Protein AF-A0A1E5GVU0-F1 (afdb_monomer_lite)

Organism: NCBI:txid332950

Sequence (163 aa):
MITDIIGALANLTSLILWIPQAKTTWKNRNDPQALAGVSIGTQMLVGVNTVLWCIYGVMINNVWLPLGTIIILPLASLTIFLKKKSDKRKKIVVNEEKETWFTFADYRRLAPENKELCLKAIYTTDFGQQVSAGLLNWESYEEMNELDKMFWNKDLWLEKYCV

Foldseek 3Di:
DVVVVVLVVVLVVLVVVCVVVLVQLVVCLQPLVSLVPPDLVVLVVQLVVLVVQLVVCVVVVHPSRNVSSVVSNVSSVVSNVSNVVNVVVVVVVVVQQVLQWDFLVNLVPDDPVVNVVVVVVCCVDPNVVVQPPVNPPVVVSVVDDRPDIDGGGPVVCCVPPVD

Radius of gyration: 27.97 Å; chains: 1; bounding box: 64×35×68 Å

Structure (mmCIF, N/CA/C/O backbone):
data_AF-A0A1E5GVU0-F1
#
_entry.id   AF-A0A1E5GVU0-F1
#
loop_
_atom_site.group_PDB
_atom_site.id
_atom_site.type_symbol
_atom_site.label_atom_id
_atom_site.label_alt_id
_atom_site.label_comp_id
_atom_site.label_asym_id
_atom_site.label_entity_id
_atom_site.label_seq_id
_atom_site.pdbx_PDB_ins_code
_atom_site.Cartn_x
_atom_site.Cartn_y
_atom_site.Cartn_z
_atom_site.occupancy
_atom_site.B_iso_or_equiv
_atom_site.auth_seq_id
_atom_site.auth_comp_id
_atom_site.auth_asym_id
_atom_site.auth_atom_id
_atom_site.pdbx_PDB_model_num
ATOM 1 N N . MET A 1 1 ? 25.567 9.057 -26.003 1.00 74.50 1 MET A N 1
ATOM 2 C CA . MET A 1 1 ? 26.079 10.093 -25.072 1.00 74.50 1 MET A CA 1
ATOM 3 C C . MET A 1 1 ? 24.970 10.999 -24.540 1.00 74.50 1 MET A C 1
ATOM 5 O O . MET A 1 1 ? 24.666 10.893 -23.364 1.00 74.50 1 MET A O 1
ATOM 9 N N . ILE A 1 2 ? 24.313 11.848 -25.350 1.00 89.31 2 ILE A N 1
ATOM 10 C CA . ILE A 1 2 ? 23.202 12.704 -24.857 1.00 89.31 2 ILE A CA 1
ATOM 11 C C . ILE A 1 2 ? 22.001 11.866 -24.385 1.00 89.31 2 ILE A C 1
ATOM 13 O O . ILE A 1 2 ? 21.443 12.124 -23.324 1.00 89.31 2 ILE A O 1
ATOM 17 N N . THR A 1 3 ? 21.645 10.825 -25.137 1.00 82.44 3 THR A N 1
ATOM 18 C CA . THR A 1 3 ? 20.581 9.867 -24.793 1.00 82.44 3 THR A CA 1
ATOM 19 C C . THR A 1 3 ? 20.822 9.168 -23.457 1.00 82.44 3 THR A C 1
ATOM 21 O O . THR A 1 3 ? 19.886 8.992 -22.688 1.00 82.44 3 THR A O 1
ATOM 24 N N . ASP A 1 4 ? 22.074 8.821 -23.158 1.00 83.44 4 ASP A N 1
ATOM 25 C CA . ASP A 1 4 ? 22.458 8.143 -21.916 1.00 83.44 4 ASP A CA 1
ATOM 26 C C . ASP A 1 4 ? 22.390 9.089 -20.717 1.00 83.44 4 ASP A C 1
ATOM 28 O O . ASP A 1 4 ? 21.912 8.707 -19.655 1.00 83.44 4 ASP A O 1
ATOM 32 N N . ILE A 1 5 ? 22.796 10.350 -20.899 1.00 87.81 5 ILE A N 1
ATOM 33 C CA . ILE A 1 5 ? 22.690 11.388 -19.864 1.00 87.81 5 ILE A CA 1
ATOM 34 C C . ILE A 1 5 ? 21.219 11.681 -19.554 1.00 87.81 5 ILE A C 1
ATOM 36 O O . ILE A 1 5 ? 20.829 11.706 -18.387 1.00 87.81 5 ILE A O 1
ATOM 40 N N . ILE A 1 6 ? 20.384 11.859 -20.583 1.00 89.94 6 ILE A N 1
ATOM 41 C CA . ILE A 1 6 ? 18.942 12.083 -20.405 1.00 89.94 6 ILE A CA 1
ATOM 42 C C . ILE A 1 6 ? 18.288 10.854 -19.766 1.00 89.94 6 ILE A C 1
ATOM 44 O O . ILE A 1 6 ? 17.498 11.004 -18.837 1.00 89.94 6 ILE A O 1
ATOM 48 N N . GLY A 1 7 ? 18.647 9.647 -20.210 1.00 84.62 7 GLY A N 1
ATOM 49 C CA . GLY A 1 7 ? 18.170 8.392 -19.633 1.00 84.62 7 GLY A CA 1
ATOM 50 C C . GLY A 1 7 ? 18.530 8.264 -18.153 1.00 84.62 7 GLY A C 1
ATOM 51 O O . GLY A 1 7 ? 17.662 7.970 -17.332 1.00 84.62 7 GLY A O 1
ATOM 52 N N . ALA A 1 8 ? 19.777 8.550 -17.779 1.00 84.06 8 ALA A N 1
ATOM 53 C CA . ALA A 1 8 ? 20.221 8.530 -16.389 1.00 84.06 8 ALA A CA 1
ATOM 54 C C . ALA A 1 8 ? 19.481 9.567 -15.527 1.00 84.06 8 ALA A C 1
ATOM 56 O O . ALA A 1 8 ? 19.013 9.239 -14.435 1.00 84.06 8 ALA A O 1
ATOM 57 N N . LEU A 1 9 ? 19.315 10.797 -16.026 1.00 89.38 9 LEU A N 1
ATOM 58 C CA . LEU A 1 9 ? 18.596 11.857 -15.315 1.00 89.38 9 LEU A CA 1
ATOM 59 C C . LEU A 1 9 ? 17.108 11.535 -15.148 1.00 89.38 9 LEU A C 1
ATOM 61 O O . LEU A 1 9 ? 16.572 11.728 -14.060 1.00 89.38 9 LEU A O 1
ATOM 65 N N . ALA A 1 10 ? 16.456 11.000 -16.181 1.00 86.44 10 ALA A N 1
ATOM 66 C CA . ALA A 1 10 ? 15.057 10.577 -16.117 1.00 86.44 10 ALA A CA 1
ATOM 67 C C . ALA A 1 10 ? 14.843 9.445 -15.098 1.00 86.44 10 ALA A C 1
ATOM 69 O O . ALA A 1 10 ? 13.852 9.432 -14.365 1.00 86.44 10 ALA A O 1
ATOM 70 N N . ASN A 1 11 ? 15.792 8.512 -15.006 1.00 86.88 11 ASN A N 1
ATOM 71 C CA . ASN A 1 11 ? 15.769 7.471 -13.983 1.00 86.88 11 ASN A CA 1
ATOM 72 C C . ASN A 1 11 ? 15.952 8.056 -12.581 1.00 86.88 11 ASN A C 1
ATOM 74 O O . ASN A 1 11 ? 15.179 7.742 -11.679 1.00 86.88 11 ASN A O 1
ATOM 78 N N . LEU A 1 12 ? 16.928 8.946 -12.396 1.00 87.06 12 LEU A N 1
ATOM 79 C CA . LEU A 1 12 ? 17.191 9.577 -11.105 1.00 87.06 12 LEU A CA 1
ATOM 80 C C . LEU A 1 12 ? 15.985 10.379 -10.600 1.00 87.06 12 LEU A C 1
ATOM 82 O O . LEU A 1 12 ? 15.599 10.242 -9.439 1.00 87.06 12 LEU A O 1
ATOM 86 N N . THR A 1 13 ? 15.358 11.184 -11.461 1.00 86.88 13 THR A N 1
ATOM 87 C CA . THR A 1 13 ? 14.157 11.947 -11.092 1.00 86.88 13 THR A CA 1
ATOM 88 C C . THR A 1 13 ? 12.994 11.022 -10.762 1.00 86.88 13 THR A C 1
ATOM 90 O O . THR A 1 13 ? 12.321 11.241 -9.755 1.00 86.88 13 THR A O 1
ATOM 93 N N . SER A 1 14 ? 12.809 9.946 -11.531 1.00 82.50 14 SER A N 1
ATOM 94 C CA . SER A 1 14 ? 11.805 8.922 -11.233 1.00 82.50 14 SER A CA 1
ATOM 95 C C . SER A 1 14 ? 12.016 8.333 -9.838 1.00 82.50 14 SER A C 1
ATOM 97 O O . SER A 1 14 ? 11.071 8.270 -9.058 1.00 82.50 14 SER A O 1
ATOM 99 N N . LEU A 1 15 ? 13.249 7.983 -9.464 1.00 83.38 15 LEU A N 1
ATOM 100 C CA . LEU A 1 15 ? 13.547 7.465 -8.126 1.00 83.38 15 LEU A CA 1
ATOM 101 C C . LEU A 1 15 ? 13.224 8.470 -7.022 1.00 83.38 15 LEU A C 1
ATOM 103 O O . LEU A 1 15 ? 12.573 8.110 -6.040 1.00 83.38 15 LEU A O 1
ATOM 107 N N . ILE A 1 16 ? 13.631 9.727 -7.194 1.00 88.38 16 ILE A N 1
ATOM 108 C CA . ILE A 1 16 ? 13.396 10.787 -6.207 1.00 88.38 16 ILE A CA 1
ATOM 109 C C . ILE A 1 16 ? 11.895 11.002 -5.977 1.00 88.38 16 ILE A C 1
ATOM 111 O O . ILE A 1 16 ? 11.479 11.173 -4.831 1.00 88.38 16 ILE A O 1
ATOM 115 N N . LEU A 1 17 ? 11.073 10.922 -7.029 1.00 85.81 17 LEU A N 1
ATOM 116 C CA . LEU A 1 17 ? 9.616 11.062 -6.928 1.00 85.81 17 LEU A CA 1
ATOM 117 C C . LEU A 1 17 ? 8.968 9.987 -6.047 1.00 85.81 17 LEU A C 1
ATOM 119 O O . LEU A 1 17 ? 7.979 10.265 -5.368 1.00 85.81 17 LEU A O 1
ATOM 123 N N . TRP A 1 18 ? 9.531 8.779 -6.006 1.00 82.00 18 TRP A N 1
ATOM 124 C CA . TRP A 1 18 ? 8.977 7.677 -5.216 1.00 82.00 18 T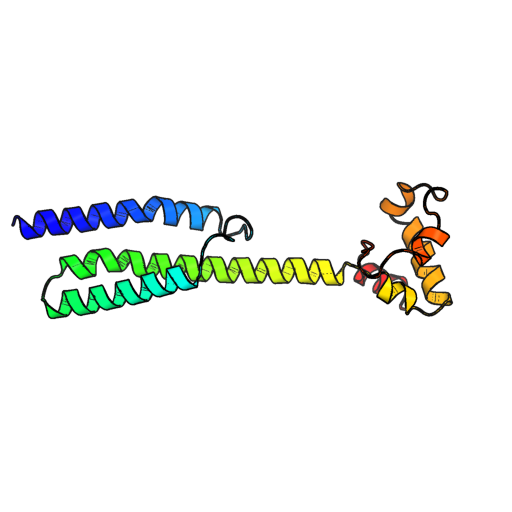RP A CA 1
ATOM 125 C C . TRP A 1 18 ? 9.412 7.686 -3.744 1.00 82.00 18 TRP A C 1
ATOM 127 O O . TRP A 1 18 ? 8.728 7.088 -2.909 1.00 82.00 18 TRP A O 1
ATOM 137 N N . ILE A 1 19 ? 10.491 8.391 -3.381 1.00 85.38 19 ILE A N 1
ATOM 138 C CA . ILE A 1 19 ? 11.008 8.436 -1.998 1.00 85.38 19 ILE A CA 1
ATOM 139 C C . ILE A 1 19 ? 9.963 8.947 -0.984 1.00 85.38 19 ILE A C 1
ATOM 141 O O . ILE A 1 19 ? 9.776 8.289 0.047 1.00 85.38 19 ILE A O 1
ATOM 145 N N . PRO A 1 20 ? 9.249 10.068 -1.213 1.00 85.62 20 PRO A N 1
ATOM 146 C CA . PRO A 1 20 ? 8.249 10.559 -0.265 1.00 85.62 20 PRO A CA 1
ATOM 147 C C . PRO A 1 20 ? 7.114 9.557 -0.044 1.00 85.62 20 PRO A C 1
ATOM 149 O O . PRO A 1 20 ? 6.693 9.333 1.093 1.00 85.62 20 PRO A O 1
ATOM 152 N N . GLN A 1 21 ? 6.652 8.908 -1.116 1.00 83.50 21 GLN A N 1
ATOM 153 C CA . GLN A 1 21 ? 5.578 7.919 -1.048 1.00 83.50 21 GLN A CA 1
ATOM 154 C C . GLN A 1 21 ? 6.028 6.650 -0.316 1.00 83.50 21 GLN A C 1
ATOM 156 O O . GLN A 1 21 ? 5.300 6.147 0.546 1.00 83.50 21 GLN A O 1
ATOM 161 N N . ALA A 1 22 ? 7.253 6.187 -0.577 1.00 84.50 22 ALA A N 1
ATOM 162 C CA . ALA A 1 22 ? 7.887 5.086 0.144 1.00 84.50 22 ALA A CA 1
ATOM 163 C C . ALA A 1 22 ? 7.958 5.368 1.651 1.00 84.50 22 ALA A C 1
ATOM 165 O O . ALA A 1 22 ? 7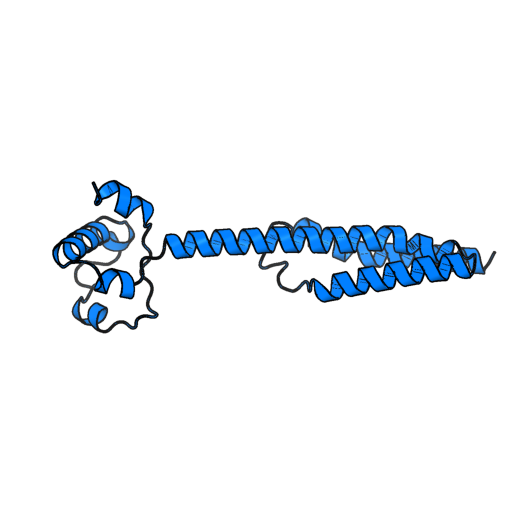.505 4.569 2.475 1.00 84.50 22 ALA A O 1
ATOM 166 N N . LYS A 1 23 ? 8.488 6.544 2.011 1.00 88.25 23 LYS A N 1
ATOM 167 C CA . LYS A 1 23 ? 8.698 6.967 3.398 1.00 88.25 23 LYS A CA 1
ATOM 168 C C . LYS A 1 23 ? 7.381 7.085 4.159 1.00 88.25 23 LYS A C 1
ATOM 170 O O . LYS A 1 23 ? 7.278 6.573 5.273 1.00 88.25 23 LYS A O 1
ATOM 175 N N . THR A 1 24 ? 6.372 7.718 3.564 1.00 86.62 24 THR A N 1
ATOM 176 C CA . THR A 1 24 ? 5.048 7.882 4.183 1.00 86.62 24 THR A CA 1
ATOM 177 C C . THR A 1 24 ? 4.356 6.537 4.380 1.00 86.62 24 THR A C 1
ATOM 179 O O . THR A 1 24 ? 3.875 6.251 5.477 1.00 86.62 24 THR A O 1
ATOM 182 N N . THR A 1 25 ? 4.380 5.666 3.368 1.00 86.44 25 THR A N 1
ATOM 183 C CA . THR A 1 25 ? 3.787 4.322 3.460 1.00 86.44 25 THR A CA 1
ATOM 184 C C . THR A 1 25 ? 4.467 3.487 4.546 1.00 86.44 25 THR A C 1
ATOM 186 O O . THR A 1 25 ? 3.798 2.831 5.344 1.00 86.44 25 THR A O 1
ATOM 189 N N . TRP A 1 26 ? 5.799 3.546 4.630 1.00 85.88 26 TRP A N 1
ATOM 190 C CA . TRP A 1 26 ? 6.562 2.810 5.638 1.00 85.88 26 TRP A CA 1
ATOM 191 C C . TRP A 1 26 ? 6.347 3.336 7.061 1.00 85.88 26 TRP A C 1
ATOM 193 O O . TRP A 1 26 ? 6.231 2.544 8.004 1.00 85.88 26 TRP A O 1
ATOM 203 N N . LYS A 1 27 ? 6.284 4.663 7.232 1.00 88.88 27 LYS A N 1
ATOM 204 C CA . LYS A 1 27 ? 6.010 5.310 8.524 1.00 88.88 27 LYS A CA 1
ATOM 205 C C . LYS A 1 27 ? 4.619 4.932 9.039 1.00 88.88 27 LYS A C 1
ATOM 207 O O . LYS A 1 27 ? 4.487 4.564 10.201 1.00 88.88 27 LYS A O 1
ATOM 212 N N . ASN A 1 28 ? 3.624 4.916 8.155 1.00 87.62 28 ASN A N 1
ATOM 213 C CA . ASN A 1 28 ? 2.221 4.674 8.498 1.00 87.62 28 ASN A CA 1
ATOM 214 C C . ASN A 1 28 ? 1.803 3.197 8.381 1.00 87.62 28 ASN A C 1
ATOM 216 O O . ASN A 1 28 ? 0.621 2.875 8.422 1.00 87.62 28 ASN A O 1
ATOM 220 N N . ARG A 1 29 ? 2.758 2.263 8.271 1.00 82.44 29 ARG A N 1
ATOM 221 C CA . ARG A 1 29 ? 2.505 0.826 8.031 1.00 82.44 29 ARG A CA 1
ATOM 222 C C . ARG A 1 29 ? 1.595 0.126 9.049 1.00 82.44 29 ARG A C 1
ATOM 224 O O . ARG A 1 29 ? 1.070 -0.948 8.762 1.00 82.44 29 ARG A O 1
ATOM 231 N N . ASN A 1 30 ? 1.473 0.690 10.248 1.00 80.00 30 ASN A N 1
ATOM 232 C CA . ASN A 1 30 ? 0.667 0.150 11.342 1.00 80.00 30 ASN A CA 1
ATOM 233 C C . ASN A 1 30 ? -0.616 0.953 11.591 1.00 80.00 30 ASN A C 1
ATOM 235 O O . ASN A 1 30 ? -1.364 0.581 12.486 1.00 80.00 30 ASN A O 1
ATOM 239 N N . ASP A 1 31 ? -0.865 2.016 10.826 1.00 81.44 31 ASP A N 1
ATOM 240 C CA . ASP A 1 31 ? -2.041 2.869 10.967 1.00 81.44 31 ASP A CA 1
ATOM 241 C C . ASP A 1 31 ? -3.001 2.627 9.783 1.00 81.44 31 ASP A C 1
ATOM 243 O O . ASP A 1 31 ? -2.744 3.069 8.654 1.00 81.44 31 ASP A O 1
ATOM 247 N N . PRO A 1 32 ? -4.108 1.892 9.997 1.00 77.12 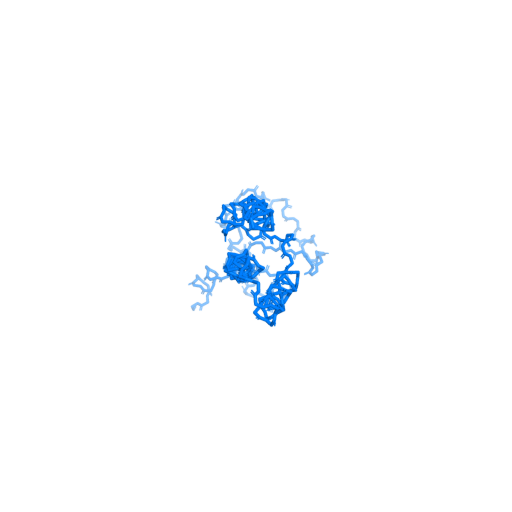32 PRO A N 1
ATOM 248 C CA . PRO A 1 32 ? -5.083 1.616 8.948 1.00 77.12 32 PRO A CA 1
ATOM 249 C C . PRO A 1 32 ? -5.833 2.857 8.465 1.00 77.12 32 PRO A C 1
ATOM 251 O O . PRO A 1 32 ? -6.292 2.861 7.321 1.00 77.12 32 PRO A O 1
ATOM 254 N N . GLN A 1 33 ? -5.978 3.887 9.305 1.00 77.38 33 GLN A N 1
ATOM 255 C CA . GLN A 1 33 ? -6.645 5.129 8.919 1.00 77.38 33 GLN A CA 1
ATOM 256 C C . GLN A 1 33 ? -5.739 5.959 8.011 1.00 77.38 33 GLN A C 1
ATOM 258 O O . GLN A 1 33 ? -6.170 6.371 6.935 1.00 77.38 33 GLN A O 1
ATOM 263 N N . ALA A 1 34 ? -4.461 6.107 8.364 1.00 80.25 34 ALA A N 1
ATOM 264 C CA . ALA A 1 34 ? -3.498 6.830 7.533 1.00 80.25 34 ALA A CA 1
ATOM 265 C C . ALA A 1 34 ? -3.271 6.169 6.157 1.00 80.25 34 ALA A C 1
ATOM 267 O O . ALA A 1 34 ? -2.975 6.853 5.178 1.00 80.25 34 ALA A O 1
ATOM 268 N N . LEU A 1 35 ? -3.436 4.845 6.054 1.00 82.38 35 LEU A N 1
ATOM 269 C CA . LEU A 1 35 ? -3.365 4.104 4.788 1.00 82.38 35 LEU A CA 1
ATOM 270 C C . LEU A 1 35 ? -4.725 3.952 4.082 1.00 82.38 35 LEU A C 1
ATOM 272 O O . LEU A 1 35 ? -4.803 3.261 3.064 1.00 82.38 35 LEU A O 1
ATOM 276 N N . ALA A 1 36 ? -5.813 4.540 4.589 1.00 78.31 36 ALA A N 1
ATOM 277 C CA . ALA A 1 36 ? -7.148 4.397 3.998 1.00 78.31 36 ALA A CA 1
ATOM 278 C C . ALA A 1 36 ? -7.241 5.000 2.587 1.00 78.31 36 ALA A C 1
ATOM 280 O O . ALA A 1 36 ? -7.896 4.417 1.727 1.00 78.31 36 ALA A O 1
ATOM 281 N N . GLY A 1 37 ? -6.531 6.104 2.332 1.00 82.38 37 GLY A N 1
ATOM 282 C CA . GLY A 1 37 ? -6.506 6.778 1.029 1.00 82.38 37 GLY A CA 1
ATOM 283 C C . GLY A 1 37 ? -5.695 6.063 -0.060 1.00 82.38 37 GLY A C 1
ATOM 284 O O . GLY A 1 37 ? -5.717 6.482 -1.214 1.00 82.38 37 GLY A O 1
ATOM 285 N N . VAL A 1 38 ? -4.971 4.986 0.269 1.00 84.44 38 VAL A N 1
ATOM 286 C CA . VAL A 1 38 ? -4.160 4.248 -0.709 1.00 84.44 38 VAL A CA 1
ATOM 287 C C . VAL A 1 38 ? -5.011 3.181 -1.398 1.00 84.44 38 VAL A C 1
ATOM 289 O O . VAL A 1 38 ? -5.361 2.161 -0.801 1.00 84.44 38 VAL A O 1
ATOM 292 N N . SER A 1 39 ? -5.301 3.396 -2.684 1.00 87.94 39 SER A N 1
ATOM 293 C CA . SER A 1 39 ? -6.020 2.435 -3.526 1.00 87.94 39 SER A CA 1
ATOM 294 C C . SER A 1 39 ? -5.114 1.287 -3.974 1.00 87.94 39 SER A C 1
ATOM 296 O O . SER A 1 39 ? -4.113 1.490 -4.666 1.00 87.94 39 SER A O 1
ATOM 298 N N . ILE A 1 40 ? -5.506 0.056 -3.632 1.00 88.31 40 ILE A N 1
ATOM 299 C CA . ILE A 1 40 ? -4.833 -1.160 -4.110 1.00 88.31 40 ILE A CA 1
ATOM 300 C C . ILE A 1 40 ? -4.920 -1.247 -5.640 1.00 88.31 40 ILE A C 1
ATOM 302 O O . ILE A 1 40 ? -3.934 -1.603 -6.279 1.00 88.31 40 ILE A O 1
ATOM 306 N N . GLY A 1 41 ? -6.064 -0.886 -6.233 1.00 88.94 41 GLY A N 1
ATOM 307 C CA . GLY A 1 41 ? -6.257 -0.928 -7.686 1.00 88.94 41 GLY A CA 1
ATOM 308 C C . GLY A 1 41 ? -5.271 -0.022 -8.423 1.00 88.94 41 GLY A C 1
ATOM 309 O O . GLY A 1 41 ? -4.648 -0.447 -9.391 1.00 88.94 41 GLY A O 1
ATOM 310 N N . THR A 1 42 ? -5.035 1.184 -7.902 1.00 89.44 42 THR A N 1
ATOM 311 C CA . THR A 1 42 ? -4.032 2.103 -8.457 1.00 89.44 42 THR A CA 1
ATOM 312 C C . THR A 1 42 ? -2.625 1.512 -8.377 1.00 89.44 42 THR A C 1
ATOM 314 O O . THR A 1 42 ? -1.887 1.569 -9.354 1.00 89.44 42 THR A O 1
ATOM 317 N N . GLN A 1 43 ? -2.258 0.883 -7.257 1.00 89.44 43 GLN A N 1
ATOM 318 C CA . GLN A 1 43 ? -0.946 0.237 -7.119 1.00 89.44 43 GLN A CA 1
ATOM 319 C C . GLN A 1 43 ? -0.785 -0.977 -8.050 1.00 89.44 43 GLN A C 1
ATOM 321 O O . GLN A 1 43 ? 0.302 -1.201 -8.579 1.00 89.44 43 GLN A O 1
ATOM 326 N N . MET A 1 44 ? -1.858 -1.733 -8.312 1.00 91.00 44 MET A N 1
ATOM 327 C CA . MET A 1 44 ? -1.833 -2.808 -9.312 1.00 91.00 44 MET A CA 1
ATOM 328 C C . MET A 1 44 ? -1.639 -2.261 -10.728 1.00 91.00 44 MET A C 1
ATOM 330 O O . MET A 1 44 ? -0.816 -2.795 -11.467 1.00 91.00 44 MET A O 1
ATOM 334 N N . LEU A 1 45 ? -2.343 -1.184 -11.094 1.00 92.38 45 LEU A N 1
ATOM 335 C CA . LEU A 1 45 ? -2.170 -0.524 -12.392 1.00 92.38 45 LEU A CA 1
ATOM 336 C C . LEU A 1 45 ? -0.743 -0.003 -12.571 1.00 92.38 45 LEU A C 1
ATOM 338 O O . LEU A 1 45 ? -0.159 -0.200 -13.632 1.00 92.38 45 LEU A O 1
ATOM 342 N N . VAL A 1 46 ? -0.154 0.587 -11.525 1.00 89.94 46 VAL A N 1
ATOM 343 C CA . VAL A 1 46 ? 1.266 0.970 -11.522 1.00 89.94 46 VAL A CA 1
ATOM 344 C C . VAL A 1 46 ? 2.148 -0.251 -11.770 1.00 89.94 46 VAL A C 1
ATOM 346 O O . VAL A 1 46 ? 3.037 -0.182 -12.613 1.00 89.94 46 VAL A O 1
ATOM 349 N N . GLY A 1 47 ? 1.891 -1.378 -11.101 1.00 89.75 47 GLY A N 1
ATOM 350 C CA . GLY A 1 47 ? 2.635 -2.621 -11.310 1.00 89.75 47 GLY A CA 1
ATOM 351 C C . GLY A 1 47 ? 2.550 -3.141 -12.749 1.00 89.75 47 GLY A C 1
ATOM 352 O O . GLY A 1 47 ? 3.581 -3.393 -13.368 1.00 89.75 47 GLY A O 1
ATOM 353 N N . VAL A 1 48 ? 1.343 -3.236 -13.314 1.00 92.56 48 VAL A N 1
ATOM 354 C CA . VAL A 1 48 ? 1.125 -3.678 -14.705 1.00 92.56 48 VAL A CA 1
ATOM 355 C C . VAL A 1 48 ? 1.803 -2.731 -15.691 1.00 92.56 48 VAL A C 1
ATOM 357 O O . VAL A 1 48 ? 2.547 -3.181 -16.557 1.00 92.56 48 VAL A O 1
ATOM 360 N N . ASN A 1 49 ? 1.611 -1.421 -15.526 1.00 90.38 49 ASN A N 1
ATOM 361 C CA . ASN A 1 49 ? 2.259 -0.408 -16.356 1.00 90.38 49 ASN A CA 1
ATOM 362 C C . ASN A 1 49 ? 3.789 -0.545 -16.307 1.00 90.38 49 ASN A C 1
ATOM 364 O O . ASN A 1 49 ? 4.452 -0.517 -17.337 1.00 90.38 49 ASN A O 1
ATOM 368 N N . THR A 1 50 ? 4.347 -0.766 -15.118 1.00 89.12 50 THR A N 1
ATOM 369 C CA . THR A 1 50 ? 5.789 -0.958 -14.902 1.00 89.12 50 THR A CA 1
ATOM 370 C C . THR A 1 50 ? 6.311 -2.195 -15.642 1.00 89.12 50 THR A C 1
ATOM 372 O O . THR A 1 50 ? 7.346 -2.122 -16.301 1.00 89.12 50 THR A O 1
ATOM 375 N N . VAL A 1 51 ? 5.579 -3.315 -15.603 1.00 90.94 51 VAL A N 1
ATOM 376 C CA . VAL A 1 51 ? 5.924 -4.538 -16.351 1.00 90.94 51 VAL A CA 1
ATOM 377 C C . VAL A 1 51 ? 5.877 -4.302 -17.863 1.00 90.94 51 VAL A C 1
ATOM 379 O O . VAL A 1 51 ? 6.800 -4.710 -18.567 1.00 90.94 51 VAL A O 1
ATOM 382 N N . LEU A 1 52 ? 4.849 -3.610 -18.364 1.00 91.19 52 LEU A N 1
ATOM 383 C CA . LEU A 1 52 ? 4.737 -3.276 -19.788 1.00 91.19 52 LEU A CA 1
ATOM 384 C C . LEU A 1 52 ? 5.916 -2.416 -20.261 1.00 91.19 52 LEU A C 1
ATOM 386 O O . LEU A 1 52 ? 6.493 -2.699 -21.310 1.00 91.19 52 LEU A O 1
ATOM 390 N N . TRP A 1 53 ? 6.331 -1.427 -19.464 1.00 88.44 53 TRP A N 1
ATOM 391 C CA . TRP A 1 53 ? 7.511 -0.608 -19.756 1.00 88.44 53 TRP A CA 1
ATOM 392 C C . TRP A 1 53 ? 8.815 -1.411 -19.759 1.00 88.44 53 TRP A C 1
ATOM 394 O O . TRP A 1 53 ? 9.659 -1.175 -20.624 1.00 88.44 53 TRP A O 1
ATOM 404 N N . CYS A 1 54 ? 8.978 -2.383 -18.853 1.00 87.62 54 CYS A N 1
ATOM 405 C CA . CYS A 1 54 ? 10.128 -3.293 -18.886 1.00 87.62 54 CYS A CA 1
ATOM 406 C C . CYS A 1 54 ? 10.179 -4.086 -20.195 1.00 87.62 54 CYS A C 1
ATOM 408 O O . CYS A 1 54 ? 11.220 -4.114 -20.850 1.00 87.62 54 CYS A O 1
ATOM 410 N N . ILE A 1 55 ? 9.060 -4.711 -20.582 1.00 90.38 55 ILE A N 1
ATOM 411 C CA . ILE A 1 55 ? 8.963 -5.506 -21.815 1.00 90.38 55 ILE A CA 1
ATOM 412 C C . ILE A 1 55 ? 9.288 -4.624 -23.021 1.00 90.38 55 ILE A C 1
ATOM 414 O O . ILE A 1 55 ? 10.133 -4.981 -23.840 1.00 90.38 55 ILE A O 1
ATOM 418 N N . TYR A 1 56 ? 8.676 -3.442 -23.087 1.00 87.94 56 TYR A N 1
ATOM 419 C CA . TYR A 1 56 ? 8.911 -2.485 -24.159 1.00 87.94 56 TYR A CA 1
ATOM 420 C C . TYR A 1 56 ? 10.381 -2.048 -24.242 1.00 87.94 56 TYR A C 1
ATOM 422 O O . TYR A 1 56 ? 10.970 -2.076 -25.321 1.00 87.94 56 TYR A O 1
ATOM 430 N N . GLY A 1 57 ? 11.001 -1.702 -23.110 1.00 87.12 57 GLY A N 1
ATOM 431 C CA . GLY A 1 57 ? 12.407 -1.298 -23.050 1.00 87.12 57 GLY A CA 1
ATOM 432 C C . GLY A 1 57 ? 13.366 -2.381 -23.549 1.00 87.12 57 GLY A C 1
ATOM 433 O O . GLY A 1 57 ? 14.297 -2.082 -24.297 1.00 87.12 57 GLY A O 1
ATOM 434 N N . VAL A 1 58 ? 13.098 -3.645 -23.202 1.00 88.00 58 VAL A N 1
ATOM 435 C CA . VAL A 1 58 ? 13.856 -4.799 -23.711 1.00 88.00 58 VAL A CA 1
ATOM 436 C C . VAL A 1 58 ? 13.663 -4.961 -25.221 1.00 88.00 58 VAL A C 1
ATOM 438 O O . VAL A 1 58 ? 14.649 -5.127 -25.934 1.00 88.00 58 VAL A O 1
ATOM 441 N N . MET A 1 59 ? 12.431 -4.849 -25.730 1.00 91.44 59 MET A N 1
ATOM 442 C CA . MET A 1 59 ? 12.145 -4.977 -27.169 1.00 91.44 59 MET A CA 1
ATOM 443 C C . MET A 1 59 ? 12.880 -3.941 -28.026 1.00 91.44 59 MET A C 1
ATOM 445 O O . MET A 1 59 ? 13.272 -4.248 -29.149 1.00 91.44 59 MET A O 1
ATOM 449 N N . ILE A 1 60 ? 13.088 -2.728 -27.507 1.00 91.62 60 ILE A N 1
ATOM 450 C CA . ILE A 1 60 ? 13.813 -1.664 -28.217 1.00 91.62 60 ILE A CA 1
ATOM 451 C C . ILE A 1 60 ? 15.317 -1.626 -27.885 1.00 91.62 60 ILE A C 1
ATOM 453 O O . ILE A 1 60 ? 15.995 -0.669 -28.259 1.00 91.62 60 ILE A O 1
ATOM 457 N N . ASN A 1 61 ? 15.844 -2.634 -27.175 1.00 85.88 61 ASN A N 1
ATOM 458 C CA . ASN A 1 61 ? 17.233 -2.707 -26.699 1.00 85.88 61 ASN A CA 1
ATOM 459 C C . ASN A 1 61 ? 17.691 -1.467 -25.902 1.00 85.88 61 ASN A C 1
ATOM 461 O O . ASN A 1 61 ? 18.863 -1.092 -25.931 1.00 85.88 61 ASN A O 1
ATOM 465 N N . ASN A 1 62 ? 16.777 -0.816 -25.178 1.00 81.94 62 ASN A N 1
ATOM 466 C CA . ASN A 1 62 ? 17.080 0.365 -24.376 1.00 81.94 62 ASN A CA 1
ATOM 467 C C . ASN A 1 62 ? 17.044 0.016 -22.889 1.00 81.94 62 ASN A C 1
ATOM 469 O O . ASN A 1 62 ? 15.985 -0.030 -22.268 1.00 81.94 62 ASN A O 1
ATOM 473 N N . VAL A 1 63 ? 18.227 -0.176 -22.313 1.00 79.62 63 VAL A N 1
ATOM 474 C CA . VAL A 1 63 ? 18.415 -0.540 -20.902 1.00 79.62 63 VAL A CA 1
ATOM 475 C C . VAL A 1 63 ? 17.978 0.544 -19.917 1.00 79.62 63 VAL A C 1
ATOM 477 O O . VAL A 1 63 ? 17.670 0.221 -18.774 1.00 79.62 63 VAL A O 1
ATOM 480 N N . TRP A 1 64 ? 17.896 1.812 -20.332 1.00 80.50 64 TRP A N 1
ATOM 481 C CA . TRP A 1 64 ? 17.514 2.911 -19.440 1.00 80.50 64 TRP A CA 1
ATOM 482 C C . TRP A 1 64 ? 16.029 2.893 -19.084 1.00 80.50 64 TRP A C 1
ATOM 484 O O . TRP A 1 64 ? 15.661 3.364 -18.014 1.00 80.50 64 TRP A O 1
ATOM 494 N N . LEU A 1 65 ? 15.176 2.341 -19.947 1.00 77.44 65 LEU A N 1
ATOM 495 C CA . LEU A 1 65 ? 13.733 2.253 -19.708 1.00 77.44 65 LEU A CA 1
ATOM 496 C C . LEU A 1 65 ? 13.380 1.226 -18.610 1.00 77.44 65 LEU A C 1
ATOM 498 O O . LEU A 1 65 ? 12.660 1.592 -17.680 1.00 77.44 65 LEU A O 1
ATOM 502 N N . PRO A 1 66 ? 13.910 -0.016 -18.636 1.00 79.25 66 PRO A N 1
ATOM 503 C CA . PRO A 1 66 ? 13.693 -0.993 -17.573 1.00 79.25 66 PRO A CA 1
ATOM 504 C C . PRO A 1 66 ? 14.442 -0.680 -16.270 1.00 79.25 66 PRO A C 1
ATOM 506 O O . PRO A 1 66 ? 14.105 -1.221 -15.221 1.00 79.25 66 PRO A O 1
ATOM 509 N N . LEU A 1 67 ? 15.493 0.146 -16.299 1.00 81.00 67 LEU A N 1
ATOM 510 C CA . LEU A 1 67 ? 16.306 0.379 -15.102 1.00 81.00 67 LEU A CA 1
ATOM 511 C C . LEU A 1 67 ? 15.522 1.119 -14.007 1.00 81.00 67 LEU A C 1
ATOM 513 O O . LEU A 1 67 ? 15.614 0.775 -12.830 1.00 81.00 67 LEU A O 1
ATOM 517 N N . GLY A 1 68 ? 14.712 2.106 -14.388 1.00 73.62 68 GLY A N 1
ATOM 518 C CA . GLY A 1 68 ? 13.917 2.901 -13.445 1.00 73.62 68 GLY A CA 1
ATOM 519 C C . GLY A 1 68 ? 12.733 2.142 -12.873 1.00 73.62 68 GLY A C 1
ATOM 520 O O . GLY A 1 68 ? 12.305 2.391 -11.746 1.00 73.62 68 GLY A O 1
ATOM 521 N N . THR A 1 69 ? 12.223 1.172 -13.622 1.00 78.75 69 THR A N 1
ATOM 522 C CA . THR A 1 69 ? 11.070 0.358 -13.241 1.00 78.75 69 THR A CA 1
ATOM 523 C C . THR A 1 69 ? 11.425 -0.735 -12.230 1.00 78.75 69 THR A C 1
ATOM 525 O O . THR A 1 69 ? 10.553 -1.143 -11.457 1.00 78.75 69 THR A O 1
ATOM 528 N N . ILE A 1 70 ? 12.701 -1.140 -12.145 1.00 80.31 70 ILE A N 1
ATOM 529 C CA . ILE A 1 70 ? 13.204 -2.121 -11.163 1.00 80.31 70 ILE A CA 1
ATOM 530 C C . ILE A 1 70 ? 12.915 -1.699 -9.719 1.00 80.31 70 ILE A C 1
ATOM 532 O O . ILE A 1 70 ? 12.704 -2.559 -8.871 1.00 80.31 70 ILE A O 1
ATOM 536 N N . ILE A 1 71 ? 12.866 -0.397 -9.424 1.00 79.88 71 ILE A N 1
ATOM 537 C CA . ILE A 1 71 ? 12.599 0.102 -8.066 1.00 79.88 71 ILE A CA 1
ATOM 538 C C . ILE A 1 71 ? 11.101 0.342 -7.832 1.00 79.88 71 ILE A C 1
ATOM 540 O O . ILE A 1 71 ? 10.608 0.128 -6.723 1.00 79.88 71 ILE A O 1
ATOM 544 N N . ILE A 1 72 ? 10.353 0.702 -8.875 1.00 84.12 72 ILE A N 1
ATOM 545 C CA . ILE A 1 72 ? 8.911 0.977 -8.792 1.00 84.12 72 ILE A CA 1
ATOM 546 C C . ILE A 1 72 ? 8.127 -0.300 -8.471 1.00 84.12 72 ILE A C 1
ATOM 548 O O . ILE A 1 72 ? 7.222 -0.277 -7.634 1.00 84.12 72 ILE A O 1
ATOM 552 N N . LEU A 1 73 ? 8.488 -1.432 -9.086 1.00 86.25 73 LEU A N 1
ATOM 553 C CA . LEU A 1 73 ? 7.754 -2.688 -8.913 1.00 86.25 73 LEU A CA 1
ATOM 554 C C . LEU A 1 73 ? 7.812 -3.232 -7.464 1.00 86.25 73 LEU A C 1
ATOM 556 O O . LEU A 1 73 ? 6.747 -3.537 -6.908 1.00 86.25 73 LEU A O 1
ATOM 560 N N . PRO A 1 74 ? 8.983 -3.305 -6.791 1.00 87.31 74 PRO A N 1
ATOM 561 C CA . PRO A 1 74 ? 9.060 -3.635 -5.368 1.00 87.31 74 PRO A CA 1
ATOM 562 C C . PRO A 1 74 ? 8.292 -2.652 -4.485 1.00 87.31 74 PRO A C 1
ATOM 564 O O . PRO A 1 74 ? 7.639 -3.070 -3.532 1.00 87.31 74 PRO A O 1
ATOM 567 N N . LEU A 1 75 ? 8.327 -1.356 -4.806 1.00 86.44 75 LEU A N 1
ATOM 568 C CA . LEU A 1 75 ? 7.636 -0.309 -4.049 1.00 86.44 75 LEU A CA 1
ATOM 569 C C . LEU A 1 75 ? 6.113 -0.438 -4.107 1.00 86.44 75 LEU A C 1
ATOM 571 O O . LEU A 1 75 ? 5.448 -0.398 -3.065 1.00 86.44 75 LEU A O 1
ATOM 575 N N . ALA A 1 76 ? 5.562 -0.645 -5.301 1.00 87.38 76 ALA A N 1
ATOM 576 C CA . ALA A 1 76 ? 4.139 -0.906 -5.487 1.00 87.38 76 ALA A CA 1
ATOM 577 C C . ALA A 1 76 ? 3.724 -2.190 -4.749 1.00 87.38 76 ALA A C 1
ATOM 579 O O . ALA A 1 76 ? 2.742 -2.202 -4.001 1.00 87.38 76 ALA A O 1
ATOM 580 N N . SER A 1 77 ? 4.529 -3.249 -4.868 1.00 89.06 77 SER A N 1
ATOM 581 C CA . SER A 1 77 ? 4.291 -4.532 -4.194 1.00 89.06 77 SER A CA 1
ATOM 582 C C . SER A 1 77 ? 4.307 -4.401 -2.668 1.00 89.06 77 SER A C 1
ATOM 584 O O . SER A 1 77 ? 3.399 -4.887 -1.989 1.00 89.06 77 SER A O 1
ATOM 586 N N . LEU A 1 78 ? 5.294 -3.689 -2.118 1.00 88.56 78 LEU A N 1
ATOM 587 C CA . LEU A 1 78 ? 5.408 -3.412 -0.687 1.00 88.56 78 LEU A CA 1
ATOM 588 C C . LEU A 1 78 ? 4.204 -2.609 -0.185 1.00 88.56 78 LEU A C 1
ATOM 590 O O . LEU A 1 78 ? 3.640 -2.933 0.858 1.00 88.56 78 LEU A O 1
ATOM 594 N N . THR A 1 79 ? 3.772 -1.602 -0.943 1.00 87.00 79 THR A N 1
ATOM 595 C CA . THR A 1 79 ? 2.599 -0.782 -0.609 1.00 87.00 79 THR A CA 1
ATOM 596 C C . THR A 1 79 ? 1.332 -1.634 -0.542 1.00 87.00 79 THR A C 1
ATOM 598 O O . THR A 1 79 ? 0.588 -1.557 0.439 1.00 87.00 79 THR A O 1
ATOM 601 N N . ILE A 1 80 ? 1.113 -2.509 -1.530 1.00 88.50 80 ILE A N 1
ATOM 602 C CA . ILE A 1 80 ? -0.014 -3.455 -1.543 1.00 88.50 80 ILE A CA 1
ATOM 603 C C . ILE A 1 80 ? 0.047 -4.388 -0.330 1.00 88.50 80 ILE A C 1
ATOM 605 O O . ILE A 1 80 ? -0.966 -4.598 0.342 1.00 88.50 80 ILE A O 1
ATOM 609 N N . PHE A 1 81 ? 1.222 -4.942 -0.029 1.00 90.62 81 PHE A N 1
ATOM 610 C CA . PHE A 1 81 ? 1.408 -5.850 1.099 1.00 90.62 81 PHE A CA 1
ATOM 611 C C . PHE A 1 81 ? 1.104 -5.170 2.441 1.00 90.62 81 PHE A C 1
ATOM 613 O O . PHE A 1 81 ? 0.322 -5.694 3.240 1.00 90.62 81 PHE A O 1
ATOM 620 N N . LEU A 1 82 ? 1.673 -3.986 2.678 1.00 88.75 82 LEU A N 1
ATOM 621 C CA . LEU A 1 82 ? 1.454 -3.220 3.905 1.00 88.75 82 LEU A CA 1
ATOM 622 C C . LEU A 1 82 ? -0.015 -2.820 4.061 1.00 88.75 82 LEU A C 1
ATOM 624 O O . LEU A 1 82 ? -0.573 -2.973 5.149 1.00 88.75 82 LEU A O 1
ATOM 628 N N . LYS A 1 83 ? -0.666 -2.399 2.972 1.00 87.62 83 LYS A N 1
ATOM 629 C CA . LYS A 1 83 ? -2.093 -2.068 2.965 1.00 87.62 83 LYS A CA 1
ATOM 630 C C . LYS A 1 83 ? -2.955 -3.276 3.334 1.00 87.62 83 LYS A C 1
ATOM 632 O O . LYS A 1 83 ? -3.729 -3.193 4.283 1.00 87.62 83 LYS A O 1
ATOM 637 N N . LYS A 1 84 ? -2.755 -4.426 2.679 1.00 87.38 84 LYS A N 1
ATOM 638 C CA . LYS A 1 84 ? -3.486 -5.669 2.995 1.00 87.38 84 LYS A CA 1
ATOM 639 C C . LYS A 1 84 ? -3.275 -6.111 4.445 1.00 87.38 84 LYS A C 1
ATOM 641 O O . LYS A 1 84 ? -4.227 -6.527 5.106 1.00 87.38 84 LYS A O 1
ATOM 646 N N . LYS A 1 85 ? -2.043 -6.010 4.956 1.00 87.62 85 LYS A N 1
ATOM 647 C CA . LYS A 1 85 ? -1.724 -6.335 6.355 1.00 87.62 85 LYS A CA 1
ATOM 648 C C . LYS A 1 85 ? -2.444 -5.399 7.329 1.00 87.62 85 LYS A C 1
ATOM 650 O O . LYS A 1 85 ? -2.968 -5.868 8.337 1.00 87.62 85 LYS A O 1
ATOM 655 N N . SER A 1 86 ? -2.472 -4.102 7.034 1.00 85.81 86 SER A N 1
ATOM 656 C CA . SER A 1 86 ? -3.143 -3.092 7.856 1.00 85.81 86 SER A CA 1
ATOM 657 C C . SER A 1 86 ? -4.667 -3.270 7.852 1.00 85.81 86 SER A C 1
ATOM 659 O O . SER A 1 86 ? -5.291 -3.307 8.911 1.00 85.81 86 SER A O 1
ATOM 661 N N . ASP A 1 87 ? -5.261 -3.524 6.684 1.00 84.25 87 ASP A N 1
ATOM 662 C CA . ASP A 1 87 ? -6.700 -3.774 6.552 1.00 84.25 87 ASP A CA 1
ATOM 663 C C . ASP A 1 87 ? -7.127 -5.057 7.285 1.00 84.25 87 ASP A C 1
ATOM 665 O O . ASP A 1 87 ? -8.180 -5.081 7.925 1.00 84.25 87 ASP A O 1
ATOM 669 N N . LYS A 1 88 ? -6.300 -6.116 7.261 1.00 83.25 88 LYS A N 1
ATOM 670 C CA . LYS A 1 88 ? -6.554 -7.334 8.049 1.00 83.25 88 LYS A CA 1
ATOM 671 C C . LYS A 1 88 ? -6.574 -7.031 9.548 1.00 83.25 88 LYS A C 1
ATOM 673 O O . LYS A 1 88 ? -7.473 -7.505 10.233 1.00 83.25 88 LYS A O 1
ATOM 678 N N . ARG A 1 89 ? -5.641 -6.214 10.051 1.00 80.56 89 ARG A N 1
ATOM 679 C CA . ARG A 1 89 ? -5.646 -5.793 11.463 1.00 80.56 89 ARG A CA 1
ATOM 680 C C . ARG A 1 89 ? -6.867 -4.957 11.810 1.00 80.56 89 ARG A C 1
ATOM 682 O O . ARG A 1 89 ? -7.485 -5.231 12.825 1.00 80.56 89 ARG A O 1
ATOM 689 N N . LYS A 1 90 ? -7.257 -4.002 10.958 1.00 80.44 90 LYS A N 1
ATOM 690 C CA . LYS A 1 90 ? -8.483 -3.217 11.165 1.00 80.44 90 LYS A CA 1
ATOM 691 C C . LYS A 1 90 ? -9.706 -4.124 11.290 1.00 80.44 90 LYS A C 1
ATOM 693 O O . LYS A 1 90 ? -10.518 -3.912 12.176 1.00 80.44 90 LYS A O 1
ATOM 698 N N . LYS A 1 91 ? -9.826 -5.147 10.435 1.00 75.12 91 LYS A N 1
ATOM 699 C CA . LYS A 1 91 ? -10.922 -6.125 10.528 1.00 75.12 91 LYS A CA 1
ATOM 700 C C . LYS A 1 91 ? -10.880 -6.939 11.820 1.00 75.12 91 LYS A C 1
ATOM 702 O O . LYS A 1 91 ? -11.939 -7.175 12.375 1.00 75.12 91 LYS A O 1
ATOM 707 N N . ILE A 1 92 ? -9.694 -7.348 12.279 1.00 75.81 92 ILE A N 1
ATOM 708 C CA . ILE A 1 92 ? -9.537 -8.073 13.550 1.00 75.81 92 ILE A CA 1
ATOM 709 C C . ILE A 1 92 ? -9.978 -7.186 14.711 1.00 75.81 92 ILE A C 1
ATOM 711 O O . ILE A 1 92 ? -10.865 -7.594 15.439 1.00 75.81 92 ILE A O 1
ATOM 715 N N . VAL A 1 93 ? -9.451 -5.960 14.809 1.00 73.38 93 VAL A N 1
ATOM 716 C CA . VAL A 1 93 ? -9.816 -5.018 15.879 1.00 73.38 93 VAL A CA 1
ATOM 717 C C . VAL A 1 93 ? -11.312 -4.723 15.856 1.00 73.38 93 VAL A C 1
ATOM 719 O O . VAL A 1 93 ? -11.945 -4.802 16.889 1.00 73.38 93 VAL A O 1
ATOM 722 N N . VAL A 1 94 ? -11.907 -4.457 14.688 1.00 71.88 94 VAL A N 1
ATOM 723 C CA . VAL A 1 94 ? -13.358 -4.219 14.579 1.00 71.88 94 VAL A CA 1
ATOM 724 C C . VAL A 1 94 ? -14.177 -5.461 14.947 1.00 71.88 94 VAL A C 1
ATOM 726 O O . VAL A 1 94 ? -15.273 -5.321 15.480 1.00 71.88 94 VAL A O 1
ATOM 729 N N . ASN A 1 95 ? -13.692 -6.670 14.645 1.00 67.62 95 ASN A N 1
ATOM 730 C CA . ASN A 1 95 ? -14.394 -7.901 15.005 1.00 67.62 95 ASN A CA 1
ATOM 731 C C . ASN A 1 95 ? -14.281 -8.207 16.502 1.00 67.62 95 ASN A C 1
ATOM 733 O O . ASN A 1 95 ? -15.285 -8.548 17.107 1.00 67.62 95 ASN A O 1
ATOM 737 N N . GLU A 1 96 ? -13.100 -8.019 17.089 1.00 63.41 96 GLU A N 1
ATOM 738 C CA . GLU A 1 96 ? -12.864 -8.095 18.534 1.00 63.41 96 GLU A CA 1
ATOM 739 C C . GLU A 1 96 ? -13.732 -7.063 19.263 1.00 63.41 96 GLU A C 1
ATOM 741 O O . GLU A 1 96 ? -14.470 -7.417 20.176 1.00 63.41 96 GLU A O 1
ATOM 746 N N . GLU A 1 97 ? -13.775 -5.820 18.766 1.00 60.78 97 GLU A N 1
ATOM 747 C CA . GLU A 1 97 ? -14.684 -4.791 19.269 1.00 60.78 97 GLU A CA 1
ATOM 748 C C . GLU A 1 97 ? -16.133 -5.291 19.197 1.00 60.78 97 GLU A C 1
ATOM 750 O O . GLU A 1 97 ? -16.828 -5.298 20.205 1.00 60.78 97 GLU A O 1
ATOM 755 N N . LYS A 1 98 ? -16.594 -5.775 18.033 1.00 57.75 98 LYS A N 1
ATOM 756 C CA . LYS A 1 98 ? -17.959 -6.297 17.833 1.00 57.75 98 LYS A CA 1
ATOM 757 C C . LYS A 1 98 ? -18.291 -7.473 18.757 1.00 57.75 98 LYS A C 1
ATOM 759 O O . LYS A 1 98 ? -19.430 -7.562 19.201 1.00 57.75 98 LYS A O 1
ATOM 764 N N . GLU A 1 99 ? -17.339 -8.353 19.045 1.00 57.19 99 GLU A N 1
ATOM 765 C CA . GLU A 1 99 ? -17.499 -9.452 20.003 1.00 57.19 99 GLU A CA 1
ATOM 766 C C . GLU A 1 99 ? -17.565 -8.942 21.454 1.00 57.19 99 GLU A C 1
ATOM 768 O O . GLU A 1 99 ? -18.292 -9.520 22.259 1.00 57.19 99 GLU A O 1
ATOM 773 N N . THR A 1 100 ? -16.917 -7.812 21.758 1.00 54.16 100 THR A N 1
ATOM 774 C CA . THR A 1 100 ? -17.048 -7.061 23.025 1.00 54.16 100 THR A CA 1
ATOM 775 C C . THR A 1 100 ? -18.210 -6.055 23.065 1.00 54.16 100 THR A C 1
ATOM 777 O O . THR A 1 100 ? -18.339 -5.298 24.026 1.00 54.16 100 THR A O 1
ATOM 780 N N . TRP A 1 101 ? -19.061 -5.994 22.040 1.00 48.47 101 TRP A N 1
ATOM 781 C CA . TRP A 1 101 ? -20.294 -5.206 22.079 1.00 48.47 101 TRP A CA 1
ATOM 782 C C . TRP A 1 101 ? -21.467 -6.159 22.301 1.00 48.47 101 TRP A C 1
ATOM 784 O O . TRP A 1 101 ? -21.819 -6.945 21.422 1.00 48.47 101 TRP A O 1
ATOM 794 N N . PHE A 1 102 ? -22.103 -6.068 23.466 1.00 58.88 102 PHE A N 1
ATOM 795 C CA . PHE A 1 102 ? -23.371 -6.742 23.717 1.00 58.88 102 PHE A CA 1
ATOM 796 C C . PHE A 1 102 ? -24.500 -5.845 23.204 1.00 58.88 102 PHE A C 1
ATOM 798 O O . PHE A 1 102 ? -24.687 -4.722 23.676 1.00 58.88 102 PHE A O 1
ATOM 805 N N . THR A 1 103 ? -25.218 -6.288 22.172 1.00 59.12 103 THR A N 1
ATOM 806 C CA . THR A 1 103 ? -26.283 -5.463 21.589 1.00 59.12 103 THR A CA 1
ATOM 807 C C . THR A 1 103 ? -27.540 -5.510 22.459 1.00 59.12 103 THR A C 1
ATOM 809 O O . THR A 1 103 ? -27.832 -6.530 23.083 1.00 59.12 103 THR A O 1
ATOM 812 N N . PHE A 1 104 ? -28.336 -4.435 22.478 1.00 62.25 104 PHE A N 1
ATOM 813 C CA . PHE A 1 104 ? -29.632 -4.454 23.172 1.00 62.25 104 PHE A CA 1
ATOM 814 C C . PHE A 1 104 ? -30.587 -5.505 22.596 1.00 62.25 104 PHE A C 1
ATOM 816 O O . PHE A 1 104 ? -31.388 -6.084 23.329 1.00 62.25 104 PHE A O 1
ATOM 823 N N . ALA A 1 105 ? -30.469 -5.813 21.302 1.00 61.56 105 ALA A N 1
ATOM 824 C CA . ALA A 1 105 ? -31.194 -6.917 20.686 1.00 61.56 105 ALA A CA 1
ATOM 825 C C . ALA A 1 105 ? -30.822 -8.268 21.325 1.00 61.56 105 ALA A C 1
ATOM 827 O O . ALA A 1 105 ? -31.706 -9.084 21.595 1.00 61.56 105 ALA 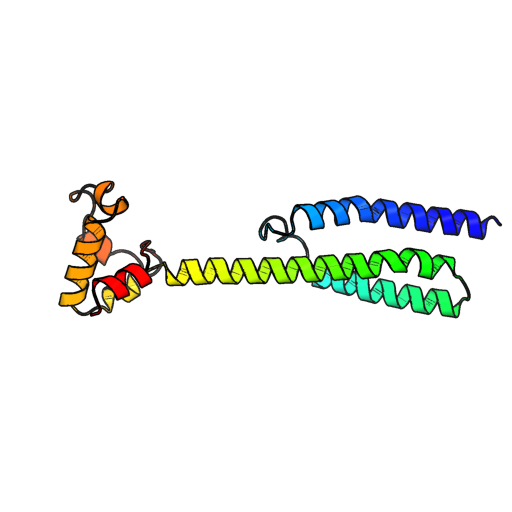A O 1
ATOM 828 N N . ASP A 1 106 ? -29.540 -8.488 21.625 1.00 65.50 106 ASP A N 1
ATOM 829 C CA . ASP A 1 106 ? -29.073 -9.689 22.323 1.00 65.50 106 ASP A CA 1
ATOM 830 C C . ASP A 1 106 ? -29.513 -9.692 23.796 1.00 65.50 106 ASP A C 1
ATOM 832 O O . ASP A 1 106 ? -29.975 -10.723 24.286 1.00 65.50 106 ASP A O 1
ATOM 836 N N . TYR A 1 107 ? -29.503 -8.535 24.470 1.00 68.19 107 TYR A N 1
ATOM 837 C CA . TYR A 1 107 ? -30.074 -8.378 25.816 1.00 68.19 107 TYR A CA 1
ATOM 838 C C . TYR A 1 107 ? -31.562 -8.743 25.859 1.00 68.19 107 TYR A C 1
ATOM 840 O O . TYR A 1 107 ? -32.005 -9.497 26.728 1.00 68.19 107 TYR A O 1
ATOM 848 N N . ARG A 1 108 ? -32.360 -8.251 24.903 1.00 66.31 108 ARG A N 1
ATOM 849 C CA . ARG A 1 108 ? -33.813 -8.478 24.868 1.00 66.31 108 ARG A CA 1
ATOM 850 C C . ARG A 1 108 ? -34.163 -9.956 24.695 1.00 66.31 108 ARG A C 1
ATOM 852 O O . ARG A 1 108 ? -35.189 -10.387 25.226 1.00 66.31 108 ARG A O 1
ATOM 859 N N . ARG A 1 109 ? -33.300 -10.706 24.000 1.00 70.56 109 ARG A N 1
ATOM 860 C CA . ARG A 1 109 ? -33.409 -12.152 23.743 1.00 70.56 109 ARG A CA 1
ATOM 861 C C . ARG A 1 109 ? -32.998 -13.030 24.928 1.00 70.56 109 ARG A C 1
ATOM 863 O O . ARG A 1 109 ? -33.268 -14.228 24.887 1.00 70.56 109 ARG A O 1
ATOM 870 N N . LEU A 1 110 ? -32.370 -12.478 25.970 1.00 70.69 110 LEU A N 1
ATOM 871 C CA . LEU A 1 110 ? -32.048 -13.238 27.179 1.00 70.69 110 LEU A CA 1
ATOM 872 C C . LEU A 1 110 ? -33.318 -13.682 27.921 1.00 70.69 110 LEU A C 1
ATOM 874 O O . LEU A 1 110 ? -34.337 -12.988 27.933 1.00 70.69 110 LEU A O 1
ATOM 878 N N . ALA A 1 111 ? -33.232 -14.829 28.597 1.00 75.00 111 ALA A N 1
ATOM 879 C CA . ALA A 1 111 ? -34.245 -15.247 29.560 1.00 75.00 111 ALA A CA 1
ATOM 880 C C . ALA A 1 111 ? -34.354 -14.221 30.714 1.00 75.00 111 ALA A C 1
ATOM 882 O O . ALA A 1 111 ? -33.352 -13.573 31.032 1.00 75.00 111 ALA A O 1
ATOM 883 N N . PRO A 1 112 ? -35.525 -14.071 31.364 1.00 73.56 112 PRO A N 1
ATOM 884 C CA . PRO A 1 112 ? -35.738 -13.075 32.422 1.00 73.56 112 PRO A CA 1
ATOM 885 C C . PRO A 1 112 ? -34.701 -13.147 33.554 1.00 73.56 112 PRO A C 1
ATOM 887 O O . PRO A 1 112 ? -34.184 -12.124 33.988 1.00 73.56 112 PRO A O 1
ATOM 890 N N . GLU A 1 113 ? -34.331 -14.363 33.955 1.00 72.94 113 GLU A N 1
ATOM 891 C CA . GLU A 1 113 ? -33.330 -14.638 34.995 1.00 72.94 113 GLU A CA 1
ATOM 892 C C . GLU A 1 113 ? -31.930 -14.128 34.598 1.00 72.94 113 GLU A C 1
ATOM 894 O O . GLU A 1 113 ? -31.223 -13.499 35.386 1.00 72.94 113 GLU A O 1
ATOM 899 N N . ASN A 1 114 ? -31.558 -14.306 33.326 1.00 69.19 114 ASN A N 1
ATOM 900 C CA . ASN A 1 114 ? -30.273 -13.859 32.783 1.00 69.19 114 ASN A CA 1
ATOM 901 C C . ASN A 1 114 ? -30.224 -12.343 32.562 1.00 69.19 114 ASN A C 1
ATOM 903 O O . ASN A 1 114 ? -29.145 -11.750 32.631 1.00 69.19 114 ASN A O 1
ATOM 907 N N . LYS A 1 115 ? -31.374 -11.698 32.324 1.00 70.50 115 LYS A N 1
ATOM 908 C CA . LYS A 1 115 ? -31.466 -10.232 32.254 1.00 70.50 115 LYS A CA 1
ATOM 909 C C . LYS A 1 115 ? -31.100 -9.604 33.592 1.00 70.50 115 LYS A C 1
ATOM 911 O O . LYS A 1 115 ? -30.288 -8.686 33.622 1.00 70.50 115 LYS A O 1
ATOM 916 N N . GLU A 1 116 ? -31.622 -10.138 34.694 1.00 68.44 116 GLU A N 1
ATOM 917 C CA . GLU A 1 116 ? -31.349 -9.621 36.040 1.00 68.44 116 GLU A CA 1
ATOM 918 C C . GLU A 1 116 ? -29.867 -9.765 36.437 1.00 68.44 116 GLU A C 1
ATOM 920 O O . GLU A 1 116 ? -29.274 -8.852 37.016 1.00 68.44 116 GLU A O 1
ATOM 925 N N . LEU A 1 117 ? -29.237 -10.885 36.069 1.00 66.62 117 LEU A N 1
ATOM 926 C CA . LEU A 1 117 ? -27.794 -11.106 36.232 1.00 66.62 117 LEU A CA 1
ATOM 927 C C . LEU A 1 117 ? -26.958 -10.129 35.400 1.00 66.62 117 LEU A C 1
ATOM 929 O O . LEU A 1 117 ? -26.002 -9.541 35.910 1.00 66.62 117 LEU A O 1
ATOM 933 N N . CYS A 1 118 ? -27.340 -9.918 34.138 1.00 67.06 118 CYS A N 1
ATOM 934 C CA . CYS A 1 118 ? -26.685 -8.953 33.261 1.00 67.06 118 CYS A CA 1
ATOM 935 C C . CYS A 1 118 ? -26.776 -7.536 33.849 1.00 67.06 118 CYS A C 1
ATOM 937 O O . CYS A 1 118 ? -25.762 -6.850 33.934 1.00 67.06 118 CYS A O 1
ATOM 939 N N . LEU A 1 119 ? -27.953 -7.147 34.353 1.00 67.31 119 LEU A N 1
ATOM 940 C CA . LEU A 1 119 ? -28.197 -5.871 35.033 1.00 67.31 119 LEU A CA 1
ATOM 941 C C . LEU A 1 119 ? -27.321 -5.687 36.275 1.00 67.31 119 LEU A C 1
ATOM 943 O O . LEU A 1 119 ? -26.658 -4.658 36.412 1.00 67.31 119 LEU A O 1
ATOM 947 N N . LYS A 1 120 ? -27.260 -6.689 37.161 1.00 66.31 120 LYS A N 1
ATOM 948 C CA . LYS A 1 120 ? -26.387 -6.653 38.349 1.00 66.31 120 LYS A CA 1
ATOM 949 C C . LYS A 1 120 ? -24.925 -6.487 37.963 1.00 66.31 120 LYS A C 1
ATOM 951 O O . LYS A 1 120 ? -24.206 -5.731 38.612 1.00 66.31 120 LYS A O 1
ATOM 956 N N . ALA A 1 121 ? -24.497 -7.141 36.887 1.00 64.94 121 ALA A N 1
ATOM 957 C CA . ALA A 1 121 ? -23.151 -6.968 36.381 1.00 64.94 121 ALA A CA 1
ATOM 958 C C . ALA A 1 121 ? -22.911 -5.513 35.930 1.00 64.94 121 ALA A C 1
ATOM 960 O O . ALA A 1 121 ? -21.850 -4.977 36.255 1.00 64.94 121 ALA A O 1
ATOM 961 N N . ILE A 1 122 ? -23.874 -4.845 35.265 1.00 64.25 122 ILE A N 1
ATOM 962 C CA . ILE A 1 122 ? -23.739 -3.443 34.785 1.00 64.25 122 ILE A CA 1
ATOM 963 C C . ILE A 1 122 ? -23.355 -2.511 35.915 1.00 64.25 122 ILE A C 1
ATOM 965 O O . ILE A 1 122 ? -22.351 -1.802 35.818 1.00 64.25 122 ILE A O 1
ATOM 969 N N . TYR A 1 123 ? -24.081 -2.593 37.020 1.00 60.56 123 TYR A N 1
ATOM 970 C CA . TYR A 1 123 ? -23.835 -1.770 38.198 1.00 60.56 123 TYR A CA 1
ATOM 971 C C . TYR A 1 123 ? -22.480 -2.024 38.876 1.00 60.56 123 TYR A C 1
ATOM 973 O O . TYR A 1 123 ? -21.991 -1.160 39.599 1.00 60.56 123 TYR A O 1
ATOM 981 N N . THR A 1 124 ? -21.848 -3.179 38.641 1.00 60.78 124 THR A N 1
ATOM 982 C CA . THR A 1 124 ? -20.522 -3.498 39.206 1.00 60.78 124 THR A CA 1
ATOM 983 C C . THR A 1 124 ? -19.343 -2.982 38.382 1.00 60.78 124 THR A C 1
ATOM 985 O O . THR A 1 124 ? -18.209 -3.065 38.848 1.00 60.78 124 THR A O 1
ATOM 988 N N . THR A 1 125 ? -19.581 -2.449 37.181 1.00 60.03 125 THR A N 1
ATOM 989 C CA . THR A 1 125 ? -18.531 -1.871 36.326 1.00 60.03 125 THR A CA 1
ATOM 990 C C . THR A 1 125 ? -18.261 -0.406 36.672 1.00 60.03 125 THR A C 1
ATOM 992 O O . THR A 1 125 ? -19.161 0.293 37.134 1.00 60.03 125 THR A O 1
ATOM 995 N N . ASP A 1 126 ? -17.057 0.094 36.376 1.00 51.03 126 ASP A N 1
ATOM 996 C CA . ASP A 1 126 ? -16.707 1.516 36.547 1.00 51.03 126 ASP A CA 1
ATOM 997 C C . ASP A 1 126 ? -17.680 2.448 35.798 1.00 51.03 126 ASP A C 1
ATOM 999 O O . ASP A 1 126 ? -17.994 3.538 36.268 1.00 51.03 126 ASP A O 1
ATOM 1003 N N . PHE A 1 127 ? -18.226 1.990 34.664 1.00 49.75 127 PHE A N 1
ATOM 1004 C CA . PHE A 1 127 ? -19.277 2.686 33.919 1.00 49.75 127 PHE A CA 1
ATOM 1005 C C . PHE A 1 127 ? -20.591 2.765 34.714 1.00 49.75 127 PHE A C 1
ATOM 1007 O O . PHE A 1 127 ? -21.155 3.845 34.869 1.00 49.75 127 PHE A O 1
ATOM 1014 N N . GLY A 1 128 ? -21.055 1.644 35.277 1.00 52.12 128 GLY A N 1
ATOM 1015 C CA . GLY A 1 128 ? -22.258 1.600 36.116 1.00 52.12 128 GLY A CA 1
ATOM 1016 C C . GLY A 1 128 ? -22.127 2.349 37.444 1.00 52.12 128 GLY A C 1
ATOM 1017 O O . GLY A 1 128 ? -23.134 2.766 38.005 1.00 52.12 128 GLY A O 1
ATOM 1018 N N . GLN A 1 129 ? -20.903 2.560 37.935 1.00 54.00 129 GLN A N 1
ATOM 1019 C CA . GLN A 1 129 ? -20.636 3.409 39.101 1.00 54.00 129 GLN A CA 1
ATOM 1020 C C . GLN A 1 129 ? -20.630 4.906 38.752 1.00 54.00 129 GLN A C 1
ATOM 1022 O O . GLN A 1 129 ? -20.998 5.731 39.588 1.00 54.00 129 GLN A O 1
ATOM 1027 N N . GLN A 1 130 ? -20.225 5.268 37.528 1.00 48.03 130 GLN A N 1
ATOM 1028 C CA . GLN A 1 130 ? -20.235 6.654 37.039 1.00 48.03 130 GLN A CA 1
ATOM 1029 C C . GLN A 1 130 ? -21.638 7.135 36.653 1.00 48.03 130 GLN A C 1
ATOM 1031 O O . GLN A 1 130 ? -21.958 8.312 36.828 1.00 48.03 130 GLN A O 1
ATOM 1036 N N . VAL A 1 131 ? -22.486 6.241 36.145 1.00 47.28 131 VAL A N 1
ATOM 1037 C CA . VAL A 1 131 ? -23.887 6.547 35.854 1.00 47.28 131 VAL A CA 1
ATOM 1038 C C . VAL A 1 131 ? -24.698 6.295 37.123 1.00 47.28 131 VAL A C 1
ATOM 1040 O O . VAL A 1 131 ? -24.911 5.153 37.515 1.00 47.28 131 VAL A O 1
ATOM 1043 N N . SER A 1 132 ? -25.131 7.359 37.806 1.00 45.66 132 SER A N 1
ATOM 1044 C CA . SER A 1 132 ? -25.908 7.212 39.041 1.00 45.66 132 SER A CA 1
ATOM 1045 C C . SER A 1 132 ? -27.143 6.337 38.792 1.00 45.66 132 SER A C 1
ATOM 1047 O O . SER A 1 132 ? -27.823 6.477 37.774 1.00 45.66 132 SER A O 1
ATOM 1049 N N . ALA A 1 133 ? -27.458 5.434 39.724 1.00 46.88 133 ALA A N 1
ATOM 1050 C CA . ALA A 1 133 ? -28.559 4.478 39.571 1.00 46.88 133 ALA A CA 1
ATOM 1051 C C . ALA A 1 133 ? -29.934 5.131 39.306 1.00 46.88 133 ALA A C 1
ATOM 1053 O O . ALA A 1 133 ? -30.842 4.448 38.847 1.00 46.88 133 ALA A O 1
ATOM 1054 N N . GLY A 1 134 ? -30.077 6.439 39.565 1.00 43.09 134 GLY A N 1
ATOM 1055 C CA . GLY A 1 134 ? -31.270 7.236 39.261 1.00 43.09 134 GLY A CA 1
ATOM 1056 C C . GLY A 1 134 ? -31.288 7.921 37.884 1.00 43.09 134 GLY A C 1
ATOM 1057 O O . GLY A 1 134 ? -32.324 8.460 37.513 1.00 43.09 134 GLY A O 1
ATOM 1058 N N . LEU A 1 135 ? -30.180 7.925 37.130 1.00 41.75 135 LEU A N 1
ATOM 1059 C CA . LEU A 1 135 ? -30.102 8.457 35.757 1.00 41.75 135 LEU A CA 1
ATOM 1060 C C . LEU A 1 135 ? -30.268 7.372 34.682 1.00 41.75 135 LEU A C 1
ATOM 1062 O O . LEU A 1 135 ? -30.608 7.693 33.544 1.00 41.75 135 LEU A O 1
ATOM 1066 N N . LEU A 1 136 ? -30.073 6.097 35.034 1.00 48.44 136 LEU A N 1
ATOM 1067 C CA . LEU A 1 136 ? -30.504 4.974 34.202 1.00 48.44 136 LEU A CA 1
ATOM 1068 C C . LEU A 1 136 ? -32.027 4.834 34.327 1.00 48.44 136 LEU A C 1
ATOM 1070 O O . LEU A 1 136 ? -32.524 4.089 35.166 1.00 48.44 136 LEU A O 1
ATOM 1074 N N . ASN A 1 137 ? -32.777 5.590 33.524 1.00 46.31 137 ASN A N 1
ATOM 1075 C CA . ASN A 1 137 ? -34.222 5.409 33.443 1.00 46.31 137 ASN A CA 1
ATOM 1076 C C . ASN A 1 137 ? -34.528 4.190 32.559 1.00 46.31 137 ASN A C 1
ATOM 1078 O O . ASN A 1 137 ? -34.403 4.250 31.339 1.00 46.31 137 ASN A O 1
ATOM 1082 N N . TRP A 1 138 ? -34.876 3.069 33.186 1.00 51.62 138 TRP A N 1
ATOM 1083 C CA . TRP A 1 138 ? -35.047 1.757 32.548 1.00 51.62 138 TRP A CA 1
ATOM 1084 C C . TRP A 1 138 ? -36.195 1.692 31.539 1.00 51.62 138 TRP A C 1
ATOM 1086 O O . TRP A 1 138 ? -36.084 0.966 30.555 1.00 51.62 138 TRP A O 1
ATOM 1096 N N . GLU A 1 139 ? -37.232 2.514 31.715 1.00 46.31 139 GLU A N 1
ATOM 1097 C CA . GLU A 1 139 ? -38.289 2.694 30.709 1.00 46.31 139 GLU A CA 1
ATOM 1098 C C . GLU A 1 139 ? -37.726 3.288 29.405 1.00 46.31 139 GLU A C 1
ATOM 1100 O O . GLU A 1 139 ? -38.139 2.896 28.321 1.00 46.31 139 GLU A O 1
ATOM 1105 N N . SER A 1 140 ? -36.690 4.133 29.488 1.00 50.97 140 SER A N 1
ATOM 1106 C CA . SER A 1 140 ? -36.000 4.685 28.311 1.00 50.97 140 SER A CA 1
ATOM 1107 C C . SER A 1 140 ? -35.143 3.639 27.582 1.00 50.97 140 SER A C 1
ATOM 1109 O O . SER A 1 140 ? -34.999 3.707 26.364 1.00 50.97 140 SER A O 1
ATOM 1111 N N . TYR A 1 141 ? -34.642 2.613 28.282 1.00 50.31 141 TYR A N 1
ATOM 1112 C CA . TYR A 1 141 ? -33.880 1.517 27.667 1.00 50.31 141 TYR A CA 1
ATOM 1113 C C . TYR A 1 141 ? -34.756 0.515 26.906 1.00 50.31 141 TYR A C 1
ATOM 1115 O O . TYR A 1 141 ? -34.285 -0.081 25.9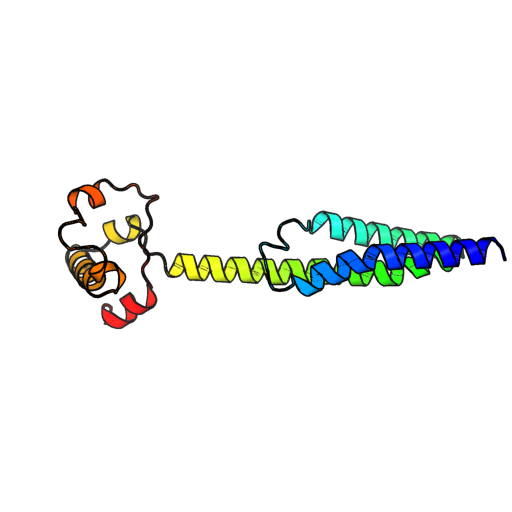38 1.00 50.31 141 TYR A O 1
ATOM 1123 N N . GLU A 1 142 ? -36.018 0.323 27.301 1.00 51.34 142 GLU A N 1
ATOM 1124 C CA . GLU A 1 142 ? -36.970 -0.466 26.504 1.00 51.34 142 GLU A CA 1
ATOM 1125 C C . GLU A 1 142 ? -37.430 0.266 25.231 1.0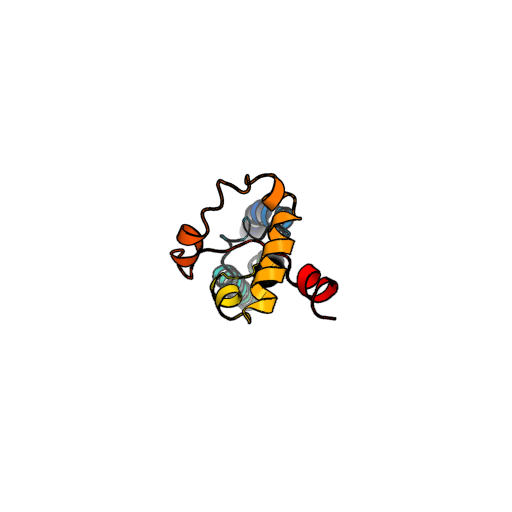0 51.34 142 GLU A C 1
ATOM 1127 O O . GLU A 1 142 ? -37.854 -0.388 24.271 1.00 51.34 142 GLU A O 1
ATOM 1132 N N . GLU A 1 143 ? -37.298 1.596 25.213 1.00 52.53 143 GLU A N 1
ATOM 1133 C CA . GLU A 1 143 ? -37.587 2.479 24.077 1.00 52.53 143 GLU A CA 1
ATOM 1134 C C . GLU A 1 143 ? -36.368 2.749 23.170 1.00 52.53 143 GLU A C 1
ATOM 1136 O O . GLU A 1 143 ? -36.528 3.304 22.079 1.00 52.53 143 GLU A O 1
ATOM 1141 N N . MET A 1 144 ? -35.157 2.339 23.574 1.00 50.75 144 MET A N 1
ATOM 1142 C CA . MET A 1 144 ? -33.943 2.482 22.763 1.00 50.75 144 MET A CA 1
ATOM 1143 C C . MET A 1 144 ? -33.988 1.605 21.509 1.00 50.75 144 MET A C 1
ATOM 1145 O O . MET A 1 144 ? -34.497 0.480 21.496 1.00 50.75 144 MET A O 1
ATOM 1149 N N . ASN A 1 145 ? -33.447 2.141 20.421 1.00 48.94 145 ASN A N 1
ATOM 1150 C CA . ASN A 1 145 ? -33.516 1.512 19.112 1.00 48.94 145 ASN A CA 1
ATOM 1151 C C . ASN A 1 145 ? -32.512 0.347 19.040 1.00 48.94 145 ASN A C 1
ATOM 1153 O O . ASN A 1 145 ? -31.481 0.358 19.704 1.00 48.94 145 ASN A O 1
ATOM 1157 N N . GLU A 1 146 ? -32.742 -0.643 18.172 1.00 50.69 146 GLU A N 1
ATOM 1158 C CA . GLU A 1 146 ? -31.827 -1.789 17.986 1.00 50.69 146 GLU A CA 1
ATOM 1159 C C . GLU A 1 146 ? -30.407 -1.380 17.540 1.00 50.69 146 GLU A C 1
ATOM 1161 O O . GLU A 1 146 ? -29.475 -2.187 17.550 1.00 50.69 146 GLU A O 1
ATOM 1166 N N . LEU A 1 147 ? -30.248 -0.124 17.122 1.00 44.09 147 LEU A N 1
ATOM 1167 C CA . LEU A 1 147 ? -28.986 0.491 16.730 1.00 44.09 147 LEU A CA 1
ATOM 1168 C C . LEU A 1 147 ? -28.162 1.015 17.914 1.00 44.09 147 LEU A C 1
ATOM 1170 O O . LEU A 1 147 ? -26.964 1.257 17.737 1.00 44.09 147 LEU A O 1
ATOM 1174 N N . ASP A 1 148 ? -28.767 1.173 19.092 1.00 46.88 148 ASP A N 1
ATOM 1175 C CA . ASP A 1 148 ? -28.071 1.602 20.299 1.00 46.88 148 ASP A CA 1
ATOM 1176 C C . ASP A 1 148 ? -27.195 0.448 20.817 1.00 46.88 148 ASP A C 1
ATOM 1178 O O . ASP A 1 148 ? -27.598 -0.718 20.856 1.00 46.88 148 ASP A O 1
ATOM 1182 N N . LYS A 1 149 ? -25.934 0.744 21.152 1.00 46.25 149 LYS A N 1
ATOM 1183 C CA . LYS A 1 149 ? -24.937 -0.262 21.552 1.00 46.25 149 LYS A CA 1
ATOM 1184 C C . LYS A 1 149 ? -24.505 -0.031 22.991 1.00 46.25 149 LYS A C 1
ATOM 1186 O O . LYS A 1 149 ? -24.046 1.057 23.329 1.00 46.25 149 LYS A O 1
ATOM 1191 N N . MET A 1 150 ? -24.591 -1.072 23.814 1.00 53.47 150 MET A N 1
ATOM 1192 C CA . MET A 1 150 ? -24.018 -1.094 25.157 1.00 53.47 150 MET A CA 1
ATOM 1193 C C . MET A 1 150 ? -22.617 -1.717 25.106 1.00 53.47 150 MET A C 1
ATOM 1195 O O . MET A 1 150 ? -22.419 -2.779 24.517 1.00 53.47 150 MET A O 1
ATOM 1199 N N . PHE A 1 151 ? -21.627 -1.050 25.699 1.00 46.06 151 PHE A N 1
ATOM 1200 C CA . PHE A 1 151 ? -20.262 -1.575 25.782 1.00 46.06 151 PHE A CA 1
ATOM 1201 C C . PHE A 1 151 ? -20.206 -2.688 26.835 1.00 46.06 151 PHE A C 1
ATOM 1203 O O . PHE A 1 151 ? -20.490 -2.424 28.004 1.00 46.06 151 PHE A O 1
ATOM 1210 N N . TRP A 1 152 ? -19.862 -3.923 26.443 1.00 55.91 152 TRP A N 1
ATOM 1211 C CA . TRP A 1 152 ? -19.772 -5.038 27.388 1.00 55.91 152 TRP A CA 1
ATOM 1212 C C . TRP A 1 152 ? -18.845 -6.163 26.922 1.00 55.91 152 TRP A C 1
ATOM 1214 O O . TRP A 1 152 ? -19.153 -6.889 25.980 1.00 55.91 152 TRP A O 1
ATOM 1224 N N . ASN A 1 153 ? -17.757 -6.409 27.653 1.00 52.03 153 ASN A N 1
ATOM 1225 C CA . ASN A 1 153 ? -16.873 -7.536 27.364 1.00 52.03 153 ASN A CA 1
ATOM 1226 C C . ASN A 1 153 ? -17.603 -8.883 27.575 1.00 52.03 153 ASN A C 1
ATOM 1228 O O . ASN A 1 153 ? -17.888 -9.287 28.705 1.00 52.03 153 ASN A O 1
ATOM 1232 N N . LYS A 1 154 ? -17.922 -9.558 26.466 1.00 53.88 154 LYS A N 1
ATOM 1233 C CA . LYS A 1 154 ? -18.685 -10.811 26.411 1.00 53.88 154 LYS A CA 1
ATOM 1234 C C . LYS A 1 154 ? -17.979 -11.982 27.099 1.00 53.88 154 LYS A C 1
ATOM 1236 O O . LYS A 1 154 ? -18.651 -12.793 27.734 1.00 53.88 154 LYS A O 1
ATOM 1241 N N . ASP A 1 155 ? -16.653 -12.050 27.022 1.00 53.47 155 ASP A N 1
ATOM 1242 C CA . ASP A 1 155 ? -15.873 -13.145 27.612 1.00 53.47 155 ASP A CA 1
ATOM 1243 C C . ASP A 1 155 ? -15.902 -13.080 29.142 1.00 53.47 155 ASP A C 1
ATOM 1245 O O . ASP A 1 155 ? -16.165 -14.082 29.804 1.00 53.47 155 ASP A O 1
ATOM 1249 N N . LEU A 1 156 ? -15.786 -11.871 29.700 1.00 52.66 156 LEU A N 1
ATOM 1250 C CA . LEU A 1 156 ? -15.962 -11.605 31.134 1.00 52.66 156 LEU A CA 1
ATOM 1251 C C . LEU A 1 156 ? -17.360 -11.986 31.651 1.00 52.66 156 LEU A C 1
ATOM 1253 O O . LEU A 1 156 ? -17.514 -12.324 32.824 1.00 52.66 156 LEU A O 1
ATOM 1257 N N . TRP A 1 157 ? -18.389 -11.913 30.801 1.00 53.72 157 TRP A N 1
ATOM 1258 C CA . TRP A 1 157 ? -19.748 -12.323 31.161 1.00 53.72 157 TRP A CA 1
ATOM 1259 C C . TRP A 1 157 ? -19.897 -13.846 31.169 1.00 53.72 157 TRP A C 1
ATOM 1261 O O . TRP A 1 157 ? -20.394 -14.405 32.149 1.00 53.72 157 TRP A O 1
ATOM 1271 N N . LEU A 1 158 ? -19.422 -14.514 30.113 1.00 53.41 158 LEU A N 1
ATOM 1272 C CA . LEU A 1 158 ? -19.473 -15.974 30.001 1.00 53.41 158 LEU A CA 1
ATOM 1273 C C . LEU A 1 158 ? -18.669 -16.654 31.117 1.00 53.41 158 LEU A C 1
ATOM 1275 O O . LEU A 1 158 ? -19.164 -17.598 31.726 1.00 53.41 158 LEU A O 1
ATOM 1279 N N . GLU A 1 159 ? -17.478 -16.146 31.434 1.00 56.25 159 GLU A N 1
ATOM 1280 C CA . GLU A 1 159 ? -16.609 -16.698 32.483 1.00 56.25 159 GLU A CA 1
ATOM 1281 C C . GLU A 1 159 ? -17.213 -16.558 33.890 1.00 56.25 159 GLU A C 1
ATOM 1283 O O . GLU A 1 159 ? -17.040 -17.432 34.737 1.00 56.25 159 GLU A O 1
ATOM 1288 N N . LYS A 1 160 ? -17.942 -15.466 34.150 1.00 51.06 160 LYS A N 1
ATOM 1289 C CA . LYS A 1 160 ? -18.433 -15.133 35.495 1.00 51.06 160 LYS A CA 1
ATOM 1290 C C . LYS A 1 160 ? -19.846 -15.645 35.790 1.00 51.06 160 LYS A C 1
ATOM 1292 O O . LYS A 1 160 ? -20.179 -15.808 36.962 1.00 51.06 160 LYS A O 1
ATOM 1297 N N . TYR A 1 161 ? -20.673 -15.871 34.765 1.00 49.03 161 TYR A N 1
ATOM 1298 C CA . TYR A 1 161 ? -22.108 -16.138 34.945 1.00 49.03 161 TYR A CA 1
ATOM 1299 C C . TYR A 1 161 ? -22.674 -17.310 34.127 1.00 49.03 161 TYR A C 1
ATOM 1301 O O . TYR A 1 161 ? -23.831 -17.662 34.338 1.00 49.03 161 TYR A O 1
ATOM 1309 N N . CYS A 1 162 ? -21.907 -17.928 33.219 1.00 46.50 162 CYS A N 1
ATOM 1310 C CA . CYS A 1 162 ? -22.339 -19.117 32.464 1.00 46.50 162 CYS A CA 1
ATOM 1311 C C . CYS A 1 162 ? -21.638 -20.413 32.909 1.00 46.50 162 CYS A C 1
ATOM 1313 O O . CYS A 1 162 ? -21.325 -21.257 32.067 1.00 46.50 162 CYS A O 1
ATOM 1315 N N . VAL A 1 163 ? -21.419 -20.574 34.220 1.00 43.22 163 VAL A N 1
ATOM 1316 C CA . VAL A 1 163 ? -21.039 -21.857 34.844 1.00 43.22 163 VAL A CA 1
ATOM 1317 C C . VAL A 1 163 ? -22.270 -22.533 35.426 1.00 43.22 163 VAL A C 1
ATOM 1319 O O . VAL A 1 163 ? -23.005 -21.845 36.169 1.00 43.22 163 VAL A O 1
#

Secondary structure (DSSP, 8-state):
-HHHHHHHHHHHHHHHHHHHHHHHHHHTTT-TTTTTT--HHHHHHHHHHHHHHHHHHHHTT-THHHHHHHHHHHHHHHHHHHHHHHHHHHHHHHHHHHHTEEEHHHHHTS-HHHHHHHHHHHHTSHHHHHS-TTT--HHHHHSS-TT-EEE--HHHHHHHH--

pLDDT: mean 72.87, std 15.72, range [41.75, 92.56]